Protein AF-A0A920EFW7-F1 (afdb_monomer_lite)

Secondary structure (DSSP, 8-state):
-HHHHHHHHHHHHHHHHHHHHHHHHH---EE--B-SSSBPP-EEHHHHHHHHHHHHHHHHHHHHHHHHHHHHHHHHTT-

pLDDT: mean 90.34, std 9.46, range [53.41, 97.62]

Sequence (79 aa):
MRFIINSLKIVVFLFLIFLGALFAIENNSDLTVDFFFFEGPNLTSGVWLTIFLMIGAILGICASFFSKLVSKEKFVSKR

Foldseek 3Di:
DVVVVVVVVVVVVVVV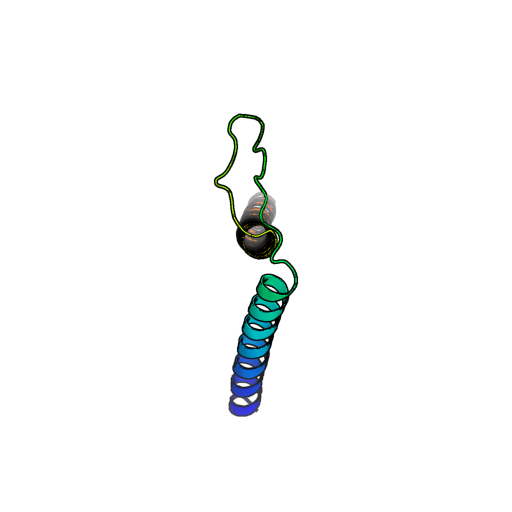VVVLVVQQVVQADFDWDDPVVDIHDTGGPSVVVVVVVVVVVVVVVVVVVVVVVVVVVVVVVVD

Radius of gyration: 19.19 Å; chains: 1; bounding box: 40×30×55 Å

Structure (mmCIF, N/CA/C/O backbone):
data_AF-A0A920EFW7-F1
#
_entry.id   AF-A0A920EFW7-F1
#
loop_
_atom_site.group_PDB
_atom_site.id
_atom_site.type_symbol
_atom_site.label_atom_id
_atom_site.label_alt_id
_atom_site.label_comp_id
_atom_site.label_asym_id
_atom_site.label_entity_id
_atom_site.label_seq_id
_atom_site.pdbx_PDB_ins_code
_atom_site.Cartn_x
_atom_site.Cartn_y
_atom_site.Cartn_z
_atom_site.occupancy
_atom_site.B_iso_or_equiv
_atom_site.auth_seq_id
_atom_site.auth_comp_id
_atom_site.auth_asym_id
_atom_site.auth_atom_id
_atom_site.pdbx_PDB_model_num
ATOM 1 N N . MET A 1 1 ? -26.174 -9.188 17.898 1.00 72.69 1 MET A N 1
ATOM 2 C CA . MET A 1 1 ? -25.442 -7.946 17.536 1.00 72.69 1 MET A CA 1
ATOM 3 C C . MET A 1 1 ? -24.011 -8.185 17.046 1.00 72.69 1 MET A C 1
ATOM 5 O O . MET A 1 1 ? -23.747 -7.835 15.906 1.00 72.69 1 MET A O 1
ATOM 9 N N . ARG A 1 2 ? -23.096 -8.802 17.819 1.00 88.19 2 ARG A N 1
ATOM 10 C CA . ARG A 1 2 ? -21.699 -9.045 17.369 1.00 88.19 2 ARG A CA 1
ATOM 11 C C . ARG A 1 2 ? -21.590 -9.818 16.043 1.00 88.19 2 ARG A C 1
ATOM 13 O O . ARG A 1 2 ? -20.816 -9.428 15.181 1.00 88.19 2 ARG A O 1
ATOM 20 N N . PHE A 1 3 ? -22.418 -10.846 15.853 1.00 91.31 3 PHE A N 1
ATOM 21 C CA . PHE A 1 3 ? -22.461 -11.630 14.611 1.00 91.31 3 PHE A CA 1
ATOM 22 C C . PHE A 1 3 ? -22.843 -10.792 13.376 1.00 91.31 3 PHE A C 1
ATOM 24 O O . PHE A 1 3 ? -22.210 -10.900 12.328 1.00 91.31 3 PHE A O 1
ATOM 31 N N . ILE A 1 4 ? -23.824 -9.894 13.523 1.00 94.50 4 ILE A N 1
ATOM 32 C CA . ILE A 1 4 ? -24.279 -8.991 12.453 1.00 94.50 4 ILE A CA 1
ATOM 33 C C . ILE A 1 4 ? -23.164 -8.006 12.082 1.00 94.50 4 ILE A C 1
ATOM 35 O O . ILE A 1 4 ? -22.866 -7.830 10.907 1.00 94.50 4 ILE A O 1
ATOM 39 N N . ILE A 1 5 ? -22.495 -7.415 13.078 1.00 94.81 5 ILE A N 1
ATOM 40 C CA . ILE A 1 5 ? -21.389 -6.472 12.849 1.00 94.81 5 ILE A CA 1
ATOM 41 C C . ILE A 1 5 ? -20.207 -7.166 12.163 1.00 94.81 5 ILE A C 1
ATOM 43 O O . ILE A 1 5 ? -19.619 -6.606 11.243 1.00 94.81 5 ILE A O 1
ATOM 47 N N . ASN A 1 6 ? -19.851 -8.383 12.583 1.00 93.38 6 ASN A N 1
ATOM 48 C CA . ASN A 1 6 ? -18.781 -9.143 11.938 1.00 93.38 6 ASN A CA 1
ATOM 49 C C . ASN A 1 6 ? -19.133 -9.499 10.489 1.00 93.38 6 ASN A C 1
ATOM 51 O O . ASN A 1 6 ? -18.287 -9.345 9.613 1.00 93.38 6 ASN A O 1
ATOM 55 N N . SER A 1 7 ? -20.380 -9.895 10.228 1.00 95.00 7 SER A N 1
ATOM 56 C CA . SER A 1 7 ? -20.862 -10.160 8.868 1.00 95.00 7 SER A CA 1
ATOM 57 C C . SER A 1 7 ? -20.801 -8.898 8.004 1.00 95.00 7 SER A C 1
ATOM 59 O O . SER A 1 7 ? -20.286 -8.937 6.891 1.00 95.00 7 SER A O 1
ATOM 61 N N . LEU A 1 8 ? -21.223 -7.749 8.544 1.00 96.12 8 LEU A N 1
ATOM 62 C CA . LEU A 1 8 ? -21.147 -6.463 7.851 1.00 96.12 8 LEU A CA 1
ATOM 63 C C . LEU A 1 8 ? -19.702 -6.072 7.514 1.00 96.12 8 LEU A C 1
ATOM 65 O O . LEU A 1 8 ? -19.442 -5.620 6.405 1.00 96.12 8 LEU A O 1
ATOM 69 N N . LYS A 1 9 ? -18.748 -6.278 8.430 1.00 93.81 9 LYS A N 1
ATOM 70 C CA . LYS A 1 9 ? -17.322 -6.017 8.162 1.00 93.81 9 LYS A CA 1
ATOM 71 C C . LYS A 1 9 ? -16.800 -6.844 6.992 1.00 93.81 9 LYS A C 1
ATOM 73 O O . LYS A 1 9 ? -16.070 -6.310 6.167 1.00 93.81 9 LYS A O 1
ATOM 78 N N . ILE A 1 10 ? -17.185 -8.119 6.916 1.00 95.81 10 ILE A N 1
ATOM 79 C CA . ILE A 1 10 ? -16.803 -8.999 5.805 1.00 95.81 10 ILE A CA 1
ATOM 80 C C . ILE A 1 10 ? -17.415 -8.489 4.498 1.00 95.81 10 ILE A C 1
ATOM 82 O O . ILE A 1 10 ? -16.700 -8.364 3.512 1.00 95.81 10 ILE A O 1
ATOM 86 N N . VAL A 1 11 ? -18.703 -8.130 4.496 1.00 97.06 11 VAL A N 1
ATOM 87 C CA . VAL A 1 11 ? -19.378 -7.579 3.308 1.00 97.06 11 VAL A CA 1
ATOM 88 C C . VAL A 1 11 ? -18.701 -6.294 2.830 1.00 97.06 11 VAL A C 1
ATOM 90 O O . VAL A 1 11 ? -18.408 -6.166 1.647 1.00 97.06 11 VAL A O 1
ATOM 93 N N . VAL A 1 12 ? -18.391 -5.368 3.741 1.00 96.31 12 VAL A N 1
ATOM 94 C CA . VAL A 1 12 ? -17.680 -4.124 3.407 1.00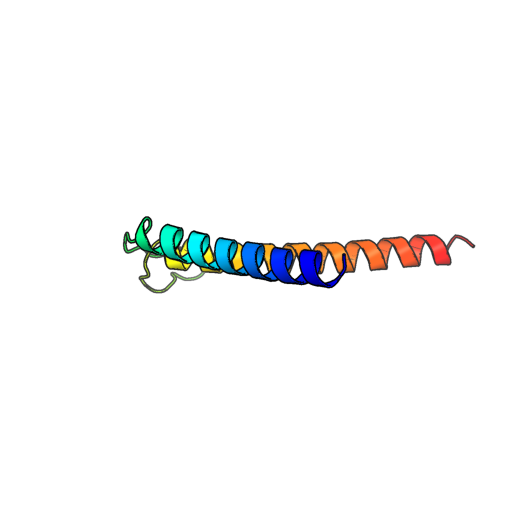 96.31 12 VAL A CA 1
ATOM 95 C C . VAL A 1 12 ? -16.283 -4.419 2.864 1.00 96.31 12 VAL A C 1
ATOM 97 O O . VAL A 1 12 ? -15.873 -3.821 1.875 1.00 96.31 12 VAL A O 1
ATOM 100 N N . PHE A 1 13 ? -15.558 -5.358 3.469 1.00 94.00 13 PHE A N 1
ATOM 101 C CA . PHE A 1 13 ? -14.233 -5.750 3.000 1.00 94.00 13 PHE A CA 1
ATOM 102 C C . PHE A 1 13 ? -14.275 -6.344 1.584 1.00 94.00 13 PHE A C 1
ATOM 104 O O . PHE A 1 13 ? -13.503 -5.931 0.722 1.00 94.00 13 PHE A O 1
ATOM 111 N N . LEU A 1 14 ? -15.219 -7.251 1.315 1.00 95.56 14 LEU A N 1
ATOM 112 C CA . LEU A 1 14 ? -15.432 -7.818 -0.019 1.00 95.56 14 LEU A CA 1
ATOM 113 C C . LEU A 1 14 ? -15.832 -6.745 -1.035 1.00 95.56 14 LEU A C 1
ATOM 115 O O . LEU A 1 14 ? -15.334 -6.751 -2.157 1.00 95.56 14 LEU A O 1
ATOM 119 N N . PHE A 1 15 ? -16.685 -5.799 -0.640 1.00 94.88 15 PHE A N 1
ATOM 120 C CA . PHE A 1 15 ? -17.081 -4.682 -1.491 1.00 94.88 15 PHE A CA 1
ATOM 121 C C . PHE A 1 15 ? -15.890 -3.789 -1.867 1.00 94.88 15 PHE A C 1
ATOM 123 O O . PHE A 1 15 ? -15.761 -3.398 -3.022 1.00 94.88 15 PHE A O 1
ATOM 130 N N . LEU A 1 16 ? -14.979 -3.518 -0.927 1.00 90.94 16 LEU A N 1
ATOM 131 C CA . LEU A 1 16 ? -13.754 -2.763 -1.206 1.00 90.94 16 LEU A CA 1
ATOM 132 C C . LEU A 1 16 ? -12.825 -3.503 -2.178 1.00 90.94 16 LEU A C 1
ATOM 134 O O . LEU A 1 16 ? -12.288 -2.878 -3.089 1.00 90.94 16 LEU A O 1
ATOM 138 N N . ILE A 1 17 ? -12.670 -4.823 -2.027 1.00 91.25 17 ILE A N 1
ATOM 139 C CA . ILE A 1 17 ? -11.906 -5.643 -2.983 1.00 91.25 17 ILE A CA 1
ATOM 140 C C . ILE A 1 17 ? -12.542 -5.572 -4.372 1.00 91.25 17 ILE A C 1
ATOM 142 O O . ILE A 1 17 ? -11.844 -5.360 -5.361 1.00 91.25 17 ILE A O 1
ATOM 146 N N . PHE A 1 18 ? -13.865 -5.720 -4.446 1.00 93.12 18 PHE A N 1
ATOM 147 C CA . PHE A 1 18 ? -14.605 -5.656 -5.701 1.00 93.12 18 PHE A CA 1
ATOM 148 C C . PHE A 1 18 ? -14.449 -4.296 -6.393 1.00 93.12 18 PHE A C 1
ATOM 150 O O . PHE A 1 18 ? -14.169 -4.251 -7.589 1.00 93.12 18 PHE A O 1
ATOM 157 N N . LEU A 1 19 ? -14.551 -3.194 -5.644 1.00 91.00 19 LEU A N 1
ATOM 158 C CA . LEU A 1 19 ? -14.292 -1.854 -6.172 1.00 91.00 19 LEU A CA 1
ATOM 159 C C . LEU A 1 19 ? -12.857 -1.705 -6.682 1.00 91.00 19 LEU A C 1
ATOM 161 O O . LEU A 1 19 ? -12.666 -1.144 -7.754 1.00 91.00 19 LEU A O 1
ATOM 165 N N . GLY A 1 20 ? -11.864 -2.229 -5.959 1.00 87.62 20 GLY A N 1
ATOM 166 C CA . GLY A 1 20 ? -10.470 -2.221 -6.411 1.00 87.62 20 GLY A CA 1
ATOM 167 C C . GLY A 1 20 ? -10.272 -2.991 -7.720 1.00 87.62 20 GLY A C 1
ATOM 168 O O . GLY A 1 20 ? -9.588 -2.511 -8.619 1.00 87.62 20 GLY A O 1
ATOM 169 N N . ALA A 1 21 ? -10.926 -4.146 -7.864 1.00 88.56 21 ALA A N 1
ATOM 170 C CA . ALA A 1 21 ? -10.884 -4.936 -9.090 1.00 88.56 21 ALA A CA 1
ATOM 171 C C . ALA A 1 21 ? -11.556 -4.214 -10.270 1.00 88.56 21 ALA A C 1
ATOM 173 O O . ALA A 1 21 ? -10.958 -4.119 -11.339 1.00 88.56 21 ALA A O 1
ATOM 174 N N . LEU A 1 22 ? -12.761 -3.660 -10.078 1.00 90.88 22 LEU A N 1
ATOM 175 C CA . LEU A 1 22 ? -13.439 -2.867 -11.111 1.00 90.88 22 LEU A CA 1
ATOM 176 C C . LEU A 1 22 ? -12.616 -1.649 -11.517 1.00 90.88 22 LEU A C 1
ATOM 178 O O . LEU A 1 22 ? -12.491 -1.349 -12.698 1.00 90.88 22 LEU A O 1
ATOM 182 N N . PHE A 1 23 ? -12.025 -0.972 -10.540 1.00 88.00 23 PHE A N 1
ATOM 183 C CA . PHE A 1 23 ? -11.172 0.175 -10.782 1.00 88.00 23 PHE A CA 1
ATOM 184 C C . PHE A 1 23 ? -9.938 -0.200 -11.610 1.00 88.00 23 PHE A C 1
ATOM 186 O O . PHE A 1 23 ? -9.598 0.531 -12.534 1.00 88.00 23 PHE A O 1
ATOM 193 N N . ALA A 1 24 ? -9.312 -1.349 -11.341 1.00 87.88 24 ALA A N 1
ATOM 194 C CA . ALA A 1 24 ? -8.193 -1.839 -12.140 1.00 87.88 24 ALA A CA 1
ATOM 195 C C . ALA A 1 24 ? -8.599 -2.228 -13.573 1.00 87.88 24 ALA A C 1
ATOM 197 O O . ALA A 1 24 ? -7.846 -1.965 -14.504 1.00 87.88 24 ALA A O 1
ATOM 198 N N . ILE A 1 25 ? -9.784 -2.822 -13.756 1.00 91.06 25 ILE A N 1
ATOM 199 C CA . ILE A 1 25 ? -10.311 -3.209 -15.076 1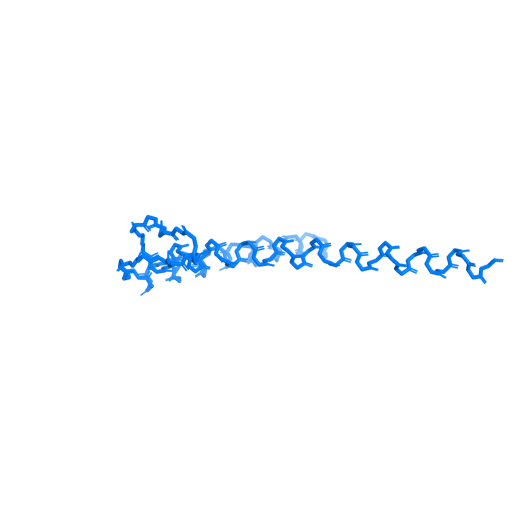.00 91.06 25 ILE A CA 1
ATOM 200 C C . ILE A 1 25 ? -10.670 -1.979 -15.915 1.00 91.06 25 ILE A C 1
ATOM 202 O O . ILE A 1 25 ? -10.351 -1.932 -17.099 1.00 91.06 25 ILE A O 1
ATOM 206 N N . GLU A 1 26 ? -11.327 -0.990 -15.312 1.00 93.88 26 GLU A N 1
ATOM 207 C CA . GLU A 1 26 ? -11.742 0.227 -16.016 1.00 93.88 26 GLU A CA 1
ATOM 208 C C . GLU A 1 26 ? -10.536 1.105 -16.377 1.00 93.88 26 GLU A C 1
ATOM 210 O O . GLU A 1 26 ? -10.495 1.750 -17.420 1.00 93.88 26 GLU A O 1
ATOM 215 N N . ASN A 1 27 ? -9.508 1.094 -15.528 1.00 91.25 27 ASN A N 1
ATOM 216 C CA . ASN A 1 27 ? -8.276 1.838 -15.737 1.00 91.25 27 ASN A CA 1
ATOM 217 C C . ASN A 1 27 ? -7.196 0.891 -16.271 1.00 91.25 27 ASN A C 1
ATOM 219 O O . ASN A 1 27 ? -6.251 0.547 -15.570 1.00 91.25 27 ASN A O 1
ATOM 223 N N . ASN A 1 28 ? -7.337 0.448 -17.520 1.00 93.38 28 ASN A N 1
ATOM 224 C CA . ASN A 1 28 ? -6.423 -0.534 -18.115 1.00 93.38 28 ASN A CA 1
ATOM 225 C C . ASN A 1 28 ? -5.460 0.053 -19.161 1.00 93.38 28 ASN A C 1
ATOM 227 O O . ASN A 1 28 ? -4.907 -0.674 -19.979 1.00 93.38 28 ASN A O 1
ATOM 231 N N . SER A 1 29 ? -5.276 1.373 -19.169 1.00 94.88 29 SER A N 1
ATOM 232 C CA . SER A 1 29 ? -4.341 2.019 -20.091 1.00 94.88 29 SER A CA 1
ATOM 233 C C . SER A 1 29 ? -2.909 1.790 -19.629 1.00 94.88 29 SER A C 1
ATOM 235 O O . SER A 1 29 ? -2.557 2.191 -18.518 1.00 94.88 29 SER A O 1
ATOM 237 N N . ASP A 1 30 ? -2.085 1.190 -20.480 1.00 95.50 30 ASP A N 1
ATOM 238 C CA . ASP A 1 30 ? -0.667 0.993 -20.200 1.00 95.50 30 ASP A CA 1
ATOM 239 C C . ASP A 1 30 ? 0.066 2.333 -20.142 1.00 95.50 30 ASP A C 1
ATOM 241 O O . ASP A 1 30 ? 0.016 3.139 -21.075 1.00 95.50 30 ASP A O 1
ATOM 245 N N . LEU A 1 31 ? 0.751 2.580 -19.029 1.00 94.94 31 LEU A N 1
ATOM 246 C CA . LEU A 1 31 ? 1.536 3.785 -18.820 1.00 94.94 31 LEU A CA 1
ATOM 247 C C . LEU A 1 31 ? 2.763 3.522 -17.952 1.00 94.94 31 LEU A C 1
ATOM 249 O O . LEU A 1 31 ? 2.874 2.533 -17.224 1.00 94.94 31 LEU A O 1
ATOM 253 N N . THR A 1 32 ? 3.685 4.470 -18.019 1.00 95.88 32 THR A N 1
ATOM 254 C CA . THR A 1 32 ? 4.870 4.518 -17.172 1.00 95.88 32 THR A CA 1
ATOM 255 C C . THR A 1 32 ? 4.757 5.726 -16.253 1.00 95.88 32 THR A C 1
ATOM 257 O O . THR A 1 32 ? 4.366 6.807 -16.692 1.00 95.88 32 THR A O 1
ATOM 260 N N . VAL A 1 33 ? 5.080 5.544 -14.972 1.00 94.88 33 VAL A N 1
ATOM 261 C CA . VAL A 1 33 ? 5.132 6.639 -13.997 1.00 94.88 33 VAL A CA 1
ATOM 262 C C . VAL A 1 33 ? 6.574 7.101 -13.830 1.00 94.88 33 VAL A C 1
ATOM 264 O O . VAL A 1 33 ? 7.465 6.281 -13.618 1.00 94.88 33 VAL A O 1
ATOM 267 N N . ASP A 1 34 ? 6.789 8.410 -13.897 1.00 95.19 34 ASP A N 1
ATOM 268 C CA . ASP A 1 34 ? 8.081 9.046 -13.642 1.00 95.19 34 ASP A CA 1
ATOM 269 C C . ASP A 1 34 ? 8.219 9.385 -12.145 1.00 95.19 34 ASP A C 1
ATOM 271 O O . ASP A 1 34 ? 7.400 10.113 -11.578 1.00 95.19 34 ASP A O 1
ATOM 275 N N . PHE A 1 35 ? 9.247 8.833 -11.494 1.00 93.56 35 PHE A N 1
ATOM 276 C CA . PHE A 1 35 ? 9.557 9.030 -10.073 1.00 93.56 35 PHE A CA 1
ATOM 277 C C . PHE A 1 35 ? 10.644 10.082 -9.831 1.00 93.56 35 PHE A C 1
ATOM 279 O O . PHE A 1 35 ? 11.301 10.057 -8.787 1.00 93.56 35 PHE A O 1
ATOM 286 N N . PHE A 1 36 ? 10.853 11.006 -10.771 1.00 92.56 36 PHE A N 1
ATOM 287 C CA . PHE A 1 36 ? 11.857 12.077 -10.742 1.00 92.56 36 PHE A CA 1
ATOM 288 C C . PHE A 1 36 ? 13.308 11.597 -10.919 1.00 92.56 36 PHE A C 1
ATOM 290 O O . PHE A 1 36 ? 14.094 12.260 -11.588 1.00 92.56 36 PHE A O 1
ATOM 297 N N . PHE A 1 37 ? 13.680 10.451 -10.338 1.00 95.56 37 PHE A N 1
ATOM 298 C CA . PHE A 1 37 ? 15.024 9.860 -10.449 1.00 95.56 37 PHE A CA 1
ATOM 299 C C . PHE A 1 37 ? 15.085 8.610 -11.332 1.00 95.56 37 PHE A C 1
ATOM 301 O O . PHE A 1 37 ? 16.172 8.190 -11.723 1.00 95.56 37 PHE A O 1
ATOM 308 N N . PHE A 1 38 ? 13.940 7.987 -11.601 1.00 95.19 38 PHE A N 1
ATOM 309 C CA . PHE A 1 38 ? 13.828 6.793 -12.430 1.00 95.19 38 PHE A CA 1
ATOM 310 C C . PHE A 1 38 ? 12.414 6.680 -12.999 1.00 95.19 38 PHE A C 1
ATOM 312 O O . PHE A 1 38 ? 11.451 7.178 -12.414 1.00 95.19 38 PHE A O 1
ATOM 319 N N . GLU A 1 39 ? 12.291 5.971 -14.114 1.00 94.94 39 GLU A N 1
ATOM 320 C CA . GLU A 1 39 ? 11.004 5.594 -14.685 1.00 94.94 39 GLU A CA 1
ATOM 321 C C . GLU A 1 39 ? 10.562 4.236 -14.137 1.00 94.94 39 GLU A C 1
ATOM 323 O O . GLU A 1 39 ? 11.361 3.309 -13.972 1.00 94.94 39 GLU A O 1
ATOM 328 N N . GLY A 1 40 ? 9.275 4.120 -13.825 1.00 94.25 40 GLY A N 1
ATOM 329 C CA . GLY A 1 40 ? 8.672 2.857 -13.431 1.00 94.25 40 GLY A CA 1
ATOM 330 C C . GLY A 1 40 ? 8.554 1.865 -14.598 1.00 94.25 40 GLY A C 1
ATOM 331 O O . GLY A 1 40 ? 8.724 2.222 -15.763 1.00 94.25 40 GLY A O 1
ATOM 332 N N . PRO A 1 41 ? 8.222 0.597 -14.317 1.00 95.19 41 PRO A N 1
ATOM 333 C CA . PRO A 1 41 ? 7.839 -0.339 -15.366 1.00 95.19 41 PRO A CA 1
ATOM 334 C C . PRO A 1 41 ? 6.544 0.105 -16.061 1.00 95.19 41 PRO A C 1
ATOM 336 O O . PRO A 1 41 ? 5.683 0.752 -15.456 1.00 95.19 41 PRO A O 1
ATOM 339 N N . ASN A 1 42 ? 6.385 -0.297 -17.322 1.00 96.12 42 ASN A N 1
ATOM 340 C CA . ASN A 1 42 ? 5.130 -0.130 -18.040 1.00 96.12 42 ASN A CA 1
ATOM 341 C C . ASN A 1 42 ? 4.078 -1.072 -17.435 1.00 96.12 42 ASN A C 1
ATOM 343 O O . ASN A 1 42 ? 4.233 -2.293 -17.472 1.00 96.12 42 ASN A O 1
ATOM 347 N N . LEU A 1 43 ? 3.058 -0.489 -16.809 1.00 94.44 43 LEU A N 1
ATOM 348 C CA . LEU A 1 43 ? 1.957 -1.195 -16.161 1.00 94.44 43 LEU A CA 1
ATOM 349 C C . LEU A 1 43 ? 0.654 -0.463 -16.463 1.00 94.44 43 LEU A C 1
ATOM 351 O O . LEU A 1 43 ? 0.643 0.716 -16.819 1.00 94.44 43 LEU A O 1
ATOM 355 N N . THR A 1 44 ? -0.461 -1.142 -16.235 1.00 94.94 44 THR A N 1
ATOM 356 C CA . THR A 1 44 ? -1.778 -0.541 -16.408 1.00 94.94 44 THR A CA 1
ATOM 357 C C . THR A 1 44 ? -1.998 0.568 -15.377 1.00 94.94 44 THR A C 1
ATOM 359 O O . THR A 1 44 ? -1.549 0.494 -14.225 1.00 94.94 44 THR A O 1
ATOM 362 N N . SER A 1 45 ? -2.706 1.620 -15.779 1.00 93.94 45 SER A N 1
ATOM 363 C CA . SER A 1 45 ? -2.996 2.778 -14.932 1.00 93.94 45 SER A CA 1
ATOM 364 C C . SER A 1 45 ? -3.679 2.381 -13.621 1.00 93.94 45 SER A C 1
ATOM 366 O O . SER A 1 45 ? -3.357 2.911 -12.560 1.00 93.94 45 SER A O 1
ATOM 368 N N . GLY A 1 46 ? -4.556 1.386 -13.665 1.00 92.88 46 GLY A N 1
ATOM 369 C CA . GLY A 1 46 ? -5.266 0.829 -12.526 1.00 92.88 46 GLY A CA 1
ATOM 370 C C . GLY A 1 46 ? -4.351 0.125 -11.530 1.00 92.88 46 GLY A C 1
ATOM 371 O O . GLY A 1 46 ? -4.546 0.268 -10.321 1.00 92.88 46 GLY A O 1
ATOM 372 N N . VAL A 1 47 ? -3.305 -0.564 -11.998 1.00 91.31 47 VAL A N 1
ATOM 373 C CA . VAL A 1 47 ? -2.282 -1.142 -11.112 1.00 91.31 47 VAL A CA 1
ATOM 374 C C . VAL A 1 47 ? -1.497 -0.029 -10.421 1.00 91.31 47 VAL A C 1
ATOM 376 O O . VAL A 1 47 ? -1.372 -0.050 -9.195 1.00 91.31 47 VAL A O 1
ATOM 379 N N . TRP A 1 48 ? -1.045 0.984 -11.165 1.00 94.31 48 TRP A N 1
ATOM 380 C CA . TRP A 1 48 ? -0.336 2.136 -10.596 1.00 94.31 48 TRP A CA 1
ATOM 381 C C . TRP A 1 48 ? -1.158 2.875 -9.540 1.00 94.31 48 TRP A C 1
ATOM 383 O O . TRP A 1 48 ? -0.684 3.116 -8.428 1.00 94.31 48 TRP A O 1
ATOM 393 N N . LEU A 1 49 ? -2.412 3.189 -9.856 1.00 92.12 49 LEU A N 1
ATOM 394 C CA . LEU A 1 49 ? -3.328 3.860 -8.939 1.00 92.12 49 LEU A CA 1
ATOM 395 C C . LEU A 1 49 ? -3.581 3.018 -7.677 1.00 92.12 49 LEU A C 1
ATOM 397 O O . LEU A 1 49 ? -3.605 3.561 -6.572 1.00 92.12 49 LEU A O 1
ATOM 401 N N . THR A 1 50 ? -3.700 1.693 -7.814 1.00 90.50 50 THR A N 1
ATOM 402 C CA . THR A 1 50 ? -3.857 0.778 -6.671 1.00 90.50 50 THR A CA 1
ATOM 403 C C . THR A 1 50 ? -2.612 0.764 -5.780 1.00 90.50 50 THR A C 1
ATOM 405 O O . THR A 1 50 ? -2.730 0.845 -4.556 1.00 90.50 50 THR A O 1
ATOM 408 N N . ILE A 1 51 ? -1.414 0.719 -6.373 1.00 92.69 51 ILE A N 1
ATOM 409 C CA . ILE A 1 51 ? -0.139 0.796 -5.643 1.00 92.69 51 ILE A CA 1
ATOM 410 C C . ILE A 1 51 ? -0.057 2.110 -4.861 1.00 92.69 51 ILE A C 1
ATOM 412 O O . ILE A 1 51 ? 0.198 2.090 -3.655 1.00 92.69 51 ILE A O 1
ATOM 416 N N . PHE A 1 52 ? -0.328 3.248 -5.505 1.00 93.88 52 PHE A N 1
ATOM 417 C CA . PHE A 1 52 ? -0.283 4.551 -4.841 1.00 93.88 52 PHE A CA 1
ATOM 418 C C . PHE A 1 52 ? -1.321 4.696 -3.734 1.00 93.88 52 PHE A C 1
ATOM 420 O O . PHE A 1 52 ? -1.007 5.249 -2.679 1.00 93.88 52 PHE A O 1
ATOM 427 N N . LEU A 1 53 ? -2.526 4.156 -3.923 1.00 92.06 53 LEU A N 1
ATOM 428 C CA . LEU A 1 53 ? -3.546 4.121 -2.881 1.00 92.06 53 LEU A CA 1
ATOM 429 C C . LEU A 1 53 ? -3.067 3.328 -1.658 1.00 92.06 53 LEU A C 1
ATOM 431 O O . LEU A 1 53 ? -3.192 3.809 -0.532 1.00 92.06 53 LEU A O 1
ATOM 435 N N . MET A 1 54 ? -2.492 2.139 -1.866 1.00 92.06 54 MET A N 1
ATOM 436 C CA . MET A 1 54 ? -1.955 1.322 -0.774 1.00 92.06 54 MET A CA 1
ATOM 437 C C . MET A 1 54 ? -0.818 2.036 -0.038 1.00 92.06 54 MET A C 1
ATOM 439 O O . MET A 1 54 ? -0.840 2.108 1.191 1.00 92.06 54 MET A O 1
ATOM 443 N N . ILE A 1 55 ? 0.143 2.604 -0.774 1.00 96.69 55 ILE A N 1
ATOM 444 C CA . ILE A 1 55 ? 1.258 3.362 -0.192 1.00 96.69 55 ILE A CA 1
ATOM 445 C C . ILE A 1 55 ? 0.724 4.547 0.622 1.00 96.69 55 ILE A C 1
ATOM 447 O O . ILE A 1 55 ? 1.094 4.711 1.784 1.00 96.69 55 ILE A O 1
ATOM 451 N N . GLY A 1 56 ? -0.189 5.339 0.054 1.00 96.56 56 GLY A N 1
ATOM 452 C CA . GLY A 1 56 ? -0.801 6.483 0.730 1.00 96.56 56 GLY A CA 1
ATOM 453 C C . GLY A 1 56 ? -1.569 6.090 1.994 1.00 96.56 56 GLY A C 1
ATOM 454 O O . GLY A 1 56 ? -1.432 6.746 3.027 1.00 96.56 56 GLY A O 1
ATOM 455 N N . ALA A 1 57 ? -2.322 4.987 1.957 1.00 95.06 57 ALA A N 1
ATOM 456 C CA . ALA A 1 57 ? -3.041 4.470 3.119 1.00 95.06 57 ALA A CA 1
ATOM 457 C C . ALA A 1 57 ? -2.084 4.038 4.243 1.00 95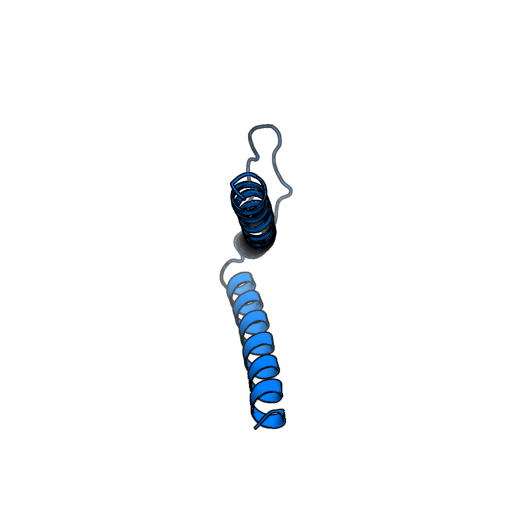.06 57 ALA A C 1
ATOM 459 O O . ALA A 1 57 ? -2.291 4.408 5.401 1.00 95.06 57 ALA A O 1
ATOM 460 N N . ILE A 1 58 ? -1.009 3.313 3.909 1.00 97.38 58 ILE A N 1
ATOM 461 C CA . ILE A 1 58 ? 0.028 2.914 4.872 1.00 97.38 58 ILE A CA 1
ATOM 462 C C . ILE A 1 58 ? 0.676 4.156 5.491 1.00 97.38 58 ILE A C 1
ATOM 464 O O . ILE A 1 58 ? 0.770 4.253 6.716 1.00 97.38 58 ILE A O 1
ATOM 468 N N . LEU A 1 59 ? 1.062 5.137 4.670 1.00 97.62 59 LEU A N 1
ATOM 469 C CA . LEU A 1 59 ? 1.648 6.390 5.148 1.00 97.62 59 LEU A CA 1
ATOM 470 C C . LEU A 1 59 ? 0.697 7.155 6.076 1.00 97.62 59 LEU A C 1
ATOM 472 O O . LEU A 1 59 ? 1.126 7.618 7.132 1.00 97.62 59 LEU A O 1
ATOM 476 N N . GLY A 1 60 ? -0.593 7.244 5.744 1.00 97.06 60 GLY A N 1
ATOM 477 C CA . GLY A 1 60 ? -1.599 7.890 6.591 1.00 97.06 60 GLY A CA 1
ATOM 478 C C . GLY A 1 60 ? -1.786 7.193 7.944 1.00 97.06 60 GLY A C 1
ATOM 479 O O . GLY A 1 60 ? -1.900 7.852 8.984 1.00 97.06 60 GLY A O 1
ATOM 480 N N . ILE A 1 61 ? -1.752 5.857 7.961 1.00 96.44 61 ILE A N 1
ATOM 481 C CA . ILE A 1 61 ? -1.787 5.062 9.196 1.00 96.44 61 ILE A CA 1
ATOM 482 C C . ILE A 1 61 ? -0.536 5.342 10.042 1.00 96.44 61 ILE A C 1
ATOM 484 O O . ILE A 1 61 ? -0.656 5.651 11.230 1.00 96.44 61 ILE A O 1
ATOM 488 N N . CYS A 1 62 ? 0.654 5.304 9.437 1.00 96.94 62 CYS A N 1
ATOM 489 C CA . CYS A 1 62 ? 1.917 5.618 10.109 1.00 96.94 62 CYS A CA 1
ATOM 490 C C . CYS A 1 62 ? 1.919 7.039 10.691 1.00 96.94 62 CYS A C 1
ATOM 492 O O . CYS A 1 62 ? 2.253 7.226 11.862 1.00 96.94 62 CYS A O 1
ATOM 494 N N . ALA A 1 63 ? 1.473 8.033 9.918 1.00 96.38 63 ALA A N 1
ATOM 495 C CA . ALA A 1 63 ? 1.348 9.417 10.368 1.00 96.38 63 ALA A CA 1
ATOM 496 C C . ALA A 1 63 ? 0.390 9.548 11.564 1.00 96.38 63 ALA A C 1
ATOM 498 O O . ALA A 1 63 ? 0.672 10.275 12.518 1.00 96.38 63 ALA A O 1
ATOM 499 N N . SER A 1 64 ? -0.711 8.792 11.562 1.00 95.00 64 SER A N 1
ATOM 500 C CA . SER A 1 64 ? -1.672 8.768 12.670 1.00 95.00 64 SER A CA 1
ATOM 501 C C . SER A 1 64 ? -1.069 8.187 13.953 1.00 95.00 64 SER A C 1
ATOM 503 O O . SER A 1 64 ? -1.312 8.706 15.045 1.00 95.00 64 SER A O 1
ATOM 505 N N . PHE A 1 65 ? -0.263 7.126 13.844 1.00 94.81 65 PHE A N 1
ATOM 506 C CA . PHE A 1 65 ? 0.465 6.570 14.987 1.00 94.81 65 PHE A CA 1
ATOM 507 C C . PHE A 1 65 ? 1.515 7.542 15.520 1.00 94.81 65 PHE A C 1
ATOM 509 O O . PHE A 1 65 ? 1.560 7.786 16.727 1.00 94.81 65 PHE A O 1
ATOM 516 N N . PHE A 1 66 ? 2.308 8.141 14.631 1.00 94.44 66 PHE A N 1
ATOM 517 C CA . PHE A 1 66 ? 3.316 9.129 15.002 1.00 94.44 66 PHE A CA 1
ATOM 518 C C . PHE A 1 66 ? 2.690 10.335 15.716 1.00 94.44 66 PHE A C 1
ATOM 520 O O . PHE A 1 66 ? 3.129 10.713 16.800 1.00 94.44 66 PHE A O 1
ATOM 527 N N . SER A 1 67 ? 1.599 10.879 15.171 1.00 93.44 67 SER A N 1
ATOM 528 C CA . SER A 1 67 ? 0.855 11.983 15.784 1.00 93.44 67 SER A CA 1
ATOM 529 C C . SER A 1 67 ? 0.396 11.648 17.209 1.00 93.44 67 SER A C 1
ATOM 531 O O . SER A 1 67 ? 0.631 12.428 18.133 1.00 93.44 67 SER A O 1
ATOM 533 N N . LYS A 1 68 ? -0.168 10.450 17.429 1.00 91.62 68 LYS A N 1
ATOM 534 C CA . LYS A 1 68 ? -0.574 9.999 18.771 1.00 91.62 68 LYS A CA 1
ATOM 535 C C . LYS A 1 68 ? 0.599 9.880 19.744 1.00 91.62 68 LYS A C 1
ATOM 537 O O . LYS A 1 68 ? 0.433 10.232 20.912 1.00 91.62 68 LYS A O 1
ATOM 542 N N . LEU A 1 69 ? 1.759 9.393 19.298 1.00 89.12 69 LEU A N 1
ATOM 543 C CA . LEU A 1 69 ? 2.960 9.297 20.136 1.00 89.12 69 LEU A CA 1
ATOM 544 C C . LEU A 1 69 ? 3.440 10.685 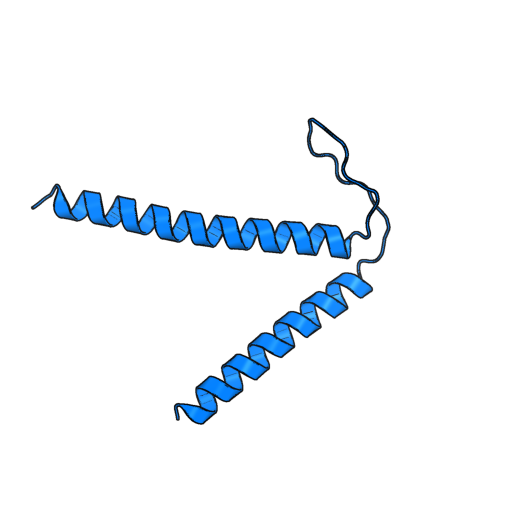20.573 1.00 89.12 69 LEU A C 1
ATOM 546 O O . LEU A 1 69 ? 3.583 10.927 21.770 1.00 89.12 69 LEU A O 1
ATOM 550 N N . VAL A 1 70 ? 3.569 11.619 19.628 1.00 88.81 70 VAL A N 1
ATOM 551 C CA . VAL A 1 70 ? 3.970 13.008 19.910 1.00 88.81 70 VAL A CA 1
ATOM 552 C C . VAL A 1 70 ? 2.994 13.686 20.878 1.00 88.81 70 VAL A C 1
ATOM 554 O O . VAL A 1 70 ? 3.408 14.360 21.823 1.00 88.81 70 VAL A O 1
ATOM 557 N N . SER A 1 71 ? 1.684 13.495 20.694 1.00 83.25 71 SER A N 1
ATOM 558 C CA . SER A 1 71 ? 0.672 14.030 21.613 1.00 83.25 71 SER A CA 1
ATOM 559 C C . SER A 1 71 ? 0.755 13.416 23.014 1.00 83.25 71 SER A C 1
ATOM 561 O O . SER A 1 71 ? 0.523 14.121 23.997 1.00 83.25 71 SER A O 1
ATOM 563 N N . LYS A 1 72 ? 1.102 12.127 23.128 1.00 75.88 72 LYS A N 1
ATOM 564 C CA . LYS A 1 72 ? 1.263 11.443 24.418 1.00 75.88 72 LYS A CA 1
ATOM 565 C C . LYS A 1 72 ? 2.470 11.982 25.189 1.00 75.88 72 LYS A C 1
ATOM 567 O O . LYS A 1 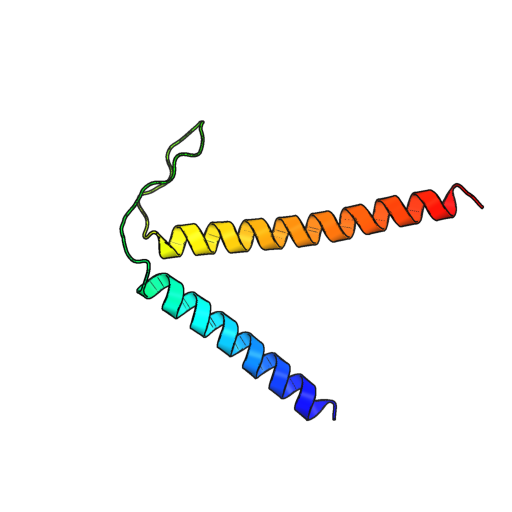72 ? 2.337 12.256 26.380 1.00 75.88 72 LYS A O 1
ATOM 572 N N . GLU A 1 73 ? 3.606 12.196 24.526 1.00 71.88 73 GLU A N 1
ATOM 573 C CA . GLU A 1 73 ? 4.803 12.761 25.167 1.00 71.88 73 GLU A CA 1
ATOM 574 C C . GLU A 1 73 ? 4.577 14.193 25.666 1.00 71.88 73 GLU A C 1
ATOM 576 O O . GLU A 1 73 ? 4.920 14.509 26.806 1.00 71.88 73 GLU A O 1
ATOM 581 N N . LYS A 1 74 ? 3.885 15.034 24.882 1.00 64.38 74 LYS A N 1
ATOM 582 C CA . LYS A 1 74 ? 3.513 16.395 25.314 1.00 64.38 74 LYS A CA 1
ATOM 583 C C . LYS A 1 74 ? 2.633 16.418 26.567 1.00 64.38 74 LYS A C 1
ATOM 585 O O . LYS A 1 74 ? 2.692 17.380 27.327 1.00 64.38 74 LYS A O 1
ATOM 590 N N . PHE A 1 75 ? 1.811 15.393 26.789 1.00 61.47 75 PHE A N 1
ATOM 591 C CA . PHE A 1 75 ? 0.934 15.312 27.960 1.00 61.47 75 PHE A CA 1
ATOM 592 C C . PHE A 1 75 ? 1.640 14.745 29.204 1.00 61.47 75 PHE A C 1
ATOM 594 O O . PHE A 1 75 ? 1.257 15.068 30.326 1.00 61.47 75 PHE A O 1
ATOM 601 N N . VAL A 1 76 ? 2.665 13.906 29.019 1.00 68.81 76 VAL A N 1
ATOM 602 C CA . VAL A 1 76 ? 3.495 13.376 30.116 1.00 68.81 76 VAL A CA 1
ATOM 603 C C . VAL A 1 76 ? 4.501 14.421 30.596 1.00 68.81 76 VAL A C 1
ATOM 605 O O . VAL A 1 76 ? 4.636 14.599 31.794 1.00 68.81 76 VAL A O 1
ATOM 608 N N . SER A 1 77 ? 5.127 15.174 29.689 1.00 65.25 77 SER A N 1
ATOM 609 C CA . SER A 1 77 ? 6.089 16.233 30.036 1.00 65.25 77 SER A CA 1
ATOM 610 C C . SER A 1 77 ? 5.469 17.455 30.736 1.00 65.25 77 SER A C 1
ATOM 612 O O . SER A 1 77 ? 6.209 18.297 31.239 1.00 65.25 77 SER A O 1
ATOM 614 N N . LYS A 1 78 ? 4.138 17.608 30.711 1.00 58.75 78 LYS A N 1
ATOM 615 C CA . LYS A 1 78 ? 3.418 18.759 31.289 1.00 58.75 78 LYS A CA 1
ATOM 616 C C . LYS A 1 78 ? 2.820 18.469 32.678 1.00 58.75 78 LYS A C 1
ATOM 618 O O . LYS A 1 78 ? 2.190 19.356 33.249 1.00 58.75 78 LYS A O 1
ATOM 623 N N . ARG A 1 79 ? 2.963 17.239 33.179 1.00 53.41 79 ARG A N 1
ATOM 624 C CA . ARG A 1 79 ? 2.646 16.839 34.558 1.00 53.41 79 ARG A CA 1
ATOM 625 C C . ARG A 1 79 ? 3.925 16.771 35.374 1.00 53.41 79 ARG A C 1
ATOM 627 O O . ARG A 1 79 ? 3.824 17.079 36.577 1.00 53.41 79 ARG A O 1
#